Protein AF-A0A6V7KXP8-F1 (afdb_monomer)

InterPro domains:
  IPR003038 DAD/Ost2 [PF02109] (1-56)
  IPR003038 DAD/Ost2 [PTHR10705] (1-56)

Foldseek 3Di:
DPVVPDDPVVVVVVVVLVVLVVQLVVLVVCCVPVHQVVVVVSVVSNVVSVVSNVVD

Structure (mmCIF, N/CA/C/O backbone):
data_AF-A0A6V7KXP8-F1
#
_entry.id   AF-A0A6V7KXP8-F1
#
loop_
_atom_site.group_PDB
_atom_site.id
_atom_site.type_symbol
_atom_site.label_atom_id
_atom_site.label_alt_id
_atom_site.label_comp_id
_atom_site.label_asym_id
_atom_site.label_entity_id
_atom_site.label_seq_id
_atom_site.pdbx_PDB_ins_code
_atom_site.Cartn_x
_atom_site.Cartn_y
_atom_site.Cartn_z
_atom_site.occupancy
_atom_site.B_iso_or_equiv
_atom_site.auth_seq_id
_atom_site.auth_comp_id
_atom_site.auth_asym_id
_atom_site.auth_atom_id
_atom_site.pdbx_PDB_model_num
ATOM 1 N N . GLU A 1 1 ? -21.623 -6.083 9.270 1.00 68.94 1 GLU A N 1
ATOM 2 C CA . GLU A 1 1 ? -20.945 -6.331 10.560 1.00 68.94 1 GLU A CA 1
ATOM 3 C C . GLU A 1 1 ? -19.770 -5.401 10.874 1.00 68.94 1 GLU A C 1
ATOM 5 O O . GLU A 1 1 ? -19.853 -4.677 11.861 1.00 68.94 1 GLU A O 1
ATOM 10 N N . TYR A 1 2 ? -18.705 -5.369 10.059 1.00 70.56 2 TYR A N 1
ATOM 11 C CA . TYR A 1 2 ? -17.435 -4.688 10.387 1.00 70.56 2 TYR A CA 1
ATOM 12 C C . TYR A 1 2 ? -17.593 -3.193 10.721 1.00 70.56 2 TYR A C 1
ATOM 14 O O . TYR A 1 2 ? -17.234 -2.729 11.799 1.00 70.56 2 TYR A O 1
ATOM 22 N N . THR A 1 3 ? -18.265 -2.430 9.857 1.00 71.62 3 THR A N 1
ATOM 23 C CA . THR A 1 3 ? -18.430 -0.979 10.042 1.00 71.62 3 THR A CA 1
ATOM 24 C C . THR A 1 3 ? -19.229 -0.595 11.294 1.00 71.62 3 THR A C 1
ATOM 26 O O . THR A 1 3 ? -19.059 0.517 11.790 1.00 71.62 3 THR A O 1
ATOM 29 N N . LYS A 1 4 ? -20.089 -1.470 11.827 1.00 71.00 4 LYS A N 1
ATOM 30 C CA . LYS A 1 4 ? -20.895 -1.169 13.025 1.00 71.00 4 LYS A CA 1
ATOM 31 C C . LYS A 1 4 ? -20.188 -1.530 14.334 1.00 71.00 4 LYS A C 1
ATOM 33 O O . LYS A 1 4 ? -20.439 -0.863 15.329 1.00 71.00 4 LYS A O 1
ATOM 38 N N . ASN A 1 5 ? -19.299 -2.522 14.318 1.00 78.69 5 ASN A N 1
ATOM 39 C CA . ASN A 1 5 ? -18.662 -3.053 15.528 1.00 78.69 5 ASN A CA 1
ATOM 40 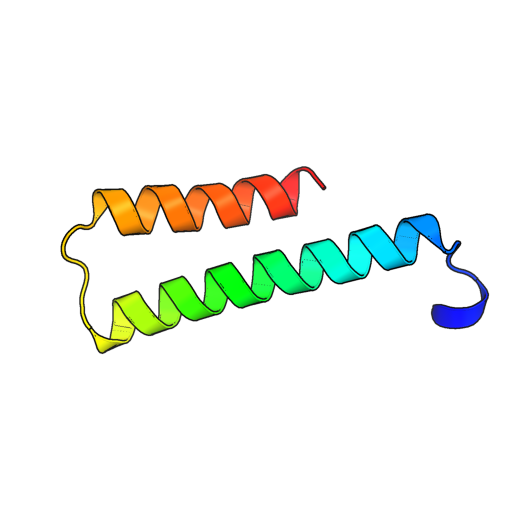C C . ASN A 1 5 ? -17.214 -2.573 15.724 1.00 78.69 5 ASN A C 1
ATOM 42 O O . ASN A 1 5 ? -16.707 -2.603 16.841 1.00 78.69 5 ASN A O 1
ATOM 46 N N . THR A 1 6 ? -16.550 -2.083 14.671 1.00 82.62 6 THR A N 1
ATOM 47 C CA . THR A 1 6 ? -15.165 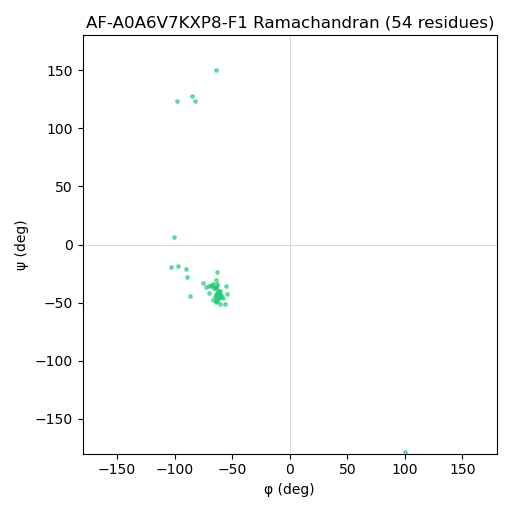-1.607 14.772 1.00 82.62 6 THR A CA 1
ATOM 48 C C . THR A 1 6 ? -15.108 -0.167 15.307 1.00 82.62 6 THR A C 1
ATOM 50 O O . THR A 1 6 ? -15.696 0.740 14.697 1.00 82.62 6 THR A O 1
ATOM 53 N N . PRO A 1 7 ? -14.387 0.099 16.416 1.00 86.81 7 PRO A N 1
ATOM 54 C CA . PRO A 1 7 ? -14.259 1.440 16.974 1.00 86.81 7 PRO A CA 1
ATOM 55 C C . PRO A 1 7 ? -13.536 2.383 16.002 1.00 86.81 7 PRO A C 1
ATOM 57 O O . PRO A 1 7 ? -12.676 1.977 15.223 1.00 86.81 7 PRO A O 1
ATOM 60 N N . LYS A 1 8 ? -13.869 3.681 16.054 1.00 84.56 8 LYS A N 1
ATOM 61 C CA . LYS A 1 8 ? -13.384 4.689 15.088 1.00 84.56 8 LYS A CA 1
ATOM 62 C C . LYS A 1 8 ? -11.854 4.748 14.974 1.00 84.56 8 LYS A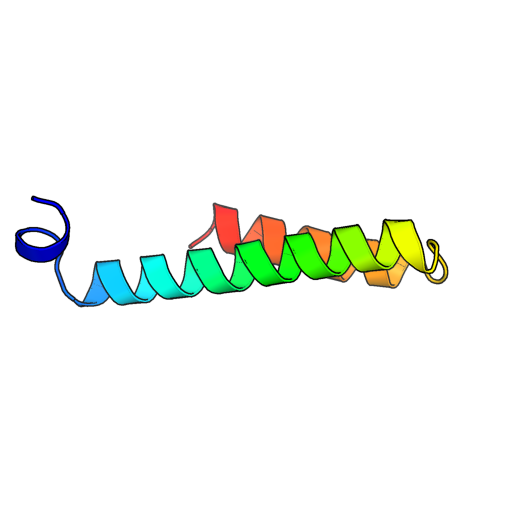 C 1
ATOM 64 O O . LYS A 1 8 ? -11.352 4.945 13.877 1.00 84.56 8 LYS A 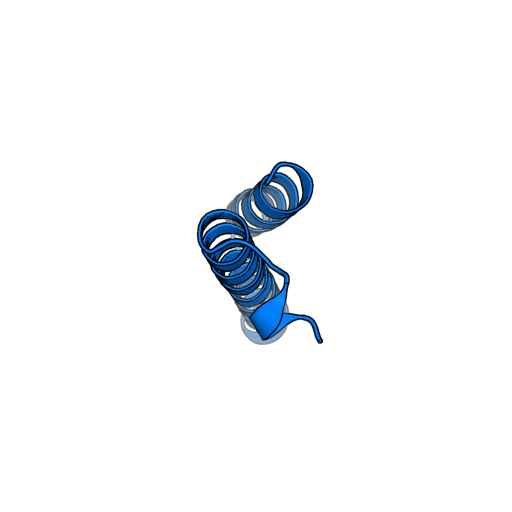O 1
ATOM 69 N N . LYS A 1 9 ? -11.125 4.538 16.078 1.00 85.69 9 LYS A N 1
ATOM 70 C CA . LYS A 1 9 ? -9.651 4.500 16.082 1.00 85.69 9 LYS A CA 1
ATOM 71 C C . LYS A 1 9 ? -9.095 3.364 15.218 1.00 85.69 9 LYS A C 1
ATOM 73 O O . LYS A 1 9 ? -8.177 3.602 14.447 1.00 85.69 9 LYS A O 1
ATOM 78 N N . LEU A 1 10 ? -9.699 2.175 15.287 1.00 87.75 10 LEU A N 1
ATOM 79 C CA . LEU A 1 10 ? -9.297 1.033 14.463 1.00 87.75 10 LEU A CA 1
ATOM 80 C C . LEU A 1 10 ? -9.551 1.293 12.974 1.00 87.75 10 LEU A C 1
ATOM 82 O O . LEU A 1 10 ? -8.707 0.970 12.155 1.00 87.75 10 LEU A O 1
ATOM 86 N N . LYS A 1 11 ? -10.646 1.975 12.616 1.00 86.94 11 LYS A N 1
ATOM 87 C CA . LYS A 1 11 ? -10.907 2.355 11.214 1.00 86.94 11 LYS A CA 1
ATOM 88 C C . LYS A 1 11 ? -9.878 3.332 10.637 1.00 86.94 11 LYS A C 1
ATOM 90 O O . LYS A 1 11 ? -9.646 3.315 9.435 1.00 86.94 11 LYS A O 1
ATOM 95 N N . ILE A 1 12 ? -9.298 4.198 11.470 1.00 89.75 12 ILE A N 1
ATOM 96 C CA . ILE A 1 12 ? -8.237 5.124 11.040 1.00 89.75 12 ILE A CA 1
ATOM 97 C C . ILE A 1 12 ? -6.954 4.344 10.739 1.00 89.75 12 ILE A C 1
ATOM 99 O O . ILE A 1 12 ? -6.307 4.616 9.733 1.00 89.75 12 ILE A O 1
ATOM 103 N N . ILE A 1 13 ? -6.620 3.358 11.576 1.00 91.88 13 ILE A N 1
ATOM 104 C CA . 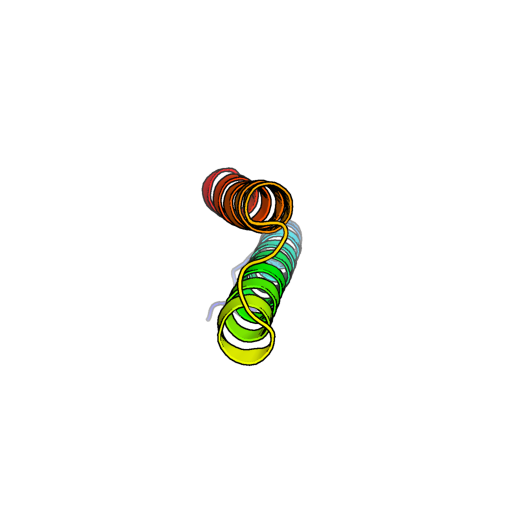ILE A 1 13 ? -5.474 2.463 11.354 1.00 91.88 13 ILE A CA 1
ATOM 105 C C . ILE A 1 13 ? -5.689 1.637 10.081 1.00 91.88 13 ILE A C 1
ATOM 107 O O . ILE A 1 13 ? -4.798 1.561 9.248 1.00 91.88 13 ILE A O 1
ATOM 111 N N . ASP A 1 14 ? -6.896 1.111 9.878 1.00 89.81 14 ASP A N 1
ATOM 112 C CA . ASP A 1 14 ? -7.279 0.367 8.671 1.00 89.81 14 ASP A CA 1
ATOM 113 C C . ASP A 1 14 ? -7.095 1.216 7.396 1.00 89.81 14 ASP A C 1
ATOM 115 O O . ASP A 1 14 ? -6.457 0.793 6.433 1.00 89.81 14 ASP A O 1
ATOM 119 N N . ALA A 1 15 ? -7.547 2.477 7.420 1.00 92.00 15 ALA A N 1
ATOM 120 C CA . ALA A 1 15 ? -7.344 3.417 6.317 1.00 92.00 15 ALA A CA 1
ATOM 121 C C . ALA A 1 15 ? -5.858 3.750 6.083 1.00 92.00 15 ALA A C 1
ATOM 123 O O . ALA A 1 15 ? -5.431 3.882 4.934 1.00 92.00 15 ALA A O 1
ATOM 124 N N . TYR A 1 16 ? -5.068 3.867 7.154 1.00 92.81 16 TYR A N 1
ATOM 125 C CA . TYR A 1 16 ? -3.621 4.047 7.059 1.00 92.81 16 TYR A CA 1
ATOM 126 C C . TYR A 1 16 ? -2.952 2.826 6.419 1.00 92.81 16 TYR A C 1
ATOM 128 O O . TYR A 1 16 ? -2.231 3.001 5.441 1.00 92.81 16 TYR A O 1
ATOM 136 N N . LEU A 1 17 ? -3.250 1.608 6.886 1.00 92.56 17 LEU A N 1
ATOM 137 C CA . LEU A 1 17 ? -2.751 0.346 6.321 1.00 92.56 17 LEU A CA 1
ATOM 138 C C . LEU A 1 17 ? -3.049 0.238 4.820 1.00 92.56 17 LEU A C 1
ATOM 140 O O . LEU A 1 17 ? -2.174 -0.131 4.034 1.00 92.56 17 LEU A O 1
ATOM 144 N N . LEU A 1 18 ? -4.255 0.633 4.407 1.00 94.38 18 LEU A N 1
ATOM 145 C CA . LEU A 1 18 ? -4.656 0.667 3.001 1.00 94.38 18 LEU A CA 1
ATOM 146 C C . LEU A 1 18 ? -3.800 1.662 2.192 1.00 94.38 18 LEU A C 1
ATOM 148 O O . LEU A 1 18 ? -3.346 1.343 1.093 1.00 94.38 18 LEU A O 1
ATOM 152 N N . TYR A 1 19 ? -3.514 2.844 2.744 1.00 93.75 19 TYR A N 1
ATOM 153 C CA . TYR A 1 19 ? -2.662 3.849 2.102 1.00 93.75 19 TYR A CA 1
ATOM 154 C C . TYR A 1 19 ? -1.215 3.368 1.892 1.00 93.75 19 TYR A C 1
ATOM 156 O O . TYR A 1 19 ? -0.680 3.485 0.784 1.00 93.75 19 TYR A O 1
ATOM 164 N N . ILE A 1 20 ? -0.574 2.804 2.923 1.00 94.62 20 ILE A N 1
ATOM 165 C CA . ILE A 1 20 ? 0.804 2.283 2.808 1.00 94.62 20 ILE A CA 1
ATOM 166 C C . ILE A 1 20 ? 0.870 1.087 1.856 1.00 94.62 20 ILE A C 1
ATOM 168 O O . ILE A 1 20 ? 1.812 0.987 1.070 1.00 94.62 20 ILE A O 1
ATOM 172 N N . PHE A 1 21 ? -0.149 0.221 1.863 1.00 93.06 21 PHE A N 1
ATOM 173 C CA . PHE A 1 21 ? -0.253 -0.887 0.916 1.00 93.06 21 PHE A CA 1
ATOM 174 C C . PHE A 1 21 ? -0.308 -0.392 -0.535 1.00 93.06 21 PHE A C 1
ATOM 176 O O . PHE A 1 21 ? 0.497 -0.816 -1.365 1.00 93.06 21 PHE A O 1
ATOM 183 N N . LEU A 1 22 ? -1.203 0.555 -0.839 1.00 95.06 22 LEU A N 1
ATOM 184 C CA . LEU A 1 22 ? -1.309 1.141 -2.179 1.00 95.06 22 LEU A CA 1
ATOM 185 C C . LEU A 1 22 ? -0.009 1.830 -2.604 1.00 95.06 22 LEU A C 1
ATOM 187 O O . LEU A 1 22 ? 0.415 1.681 -3.748 1.00 95.06 22 LEU A O 1
ATOM 191 N N . THR A 1 23 ? 0.654 2.533 -1.686 1.00 94.12 23 THR A N 1
ATOM 192 C CA . THR A 1 23 ? 1.949 3.177 -1.950 1.00 94.12 23 THR A CA 1
ATOM 193 C C . THR A 1 23 ? 3.017 2.147 -2.333 1.00 94.12 23 THR A C 1
ATOM 195 O O . THR A 1 23 ? 3.708 2.329 -3.337 1.00 94.12 23 THR A O 1
ATOM 198 N N . GLY A 1 24 ? 3.107 1.029 -1.603 1.00 93.69 24 GLY A N 1
ATOM 199 C CA . GLY A 1 24 ? 4.023 -0.069 -1.924 1.00 93.69 24 GLY A CA 1
ATOM 200 C C . GLY A 1 24 ? 3.731 -0.714 -3.283 1.00 93.69 24 GLY A C 1
ATOM 201 O O . GLY A 1 24 ? 4.657 -0.971 -4.054 1.00 93.69 24 GLY A O 1
ATOM 202 N N . VAL A 1 25 ? 2.450 -0.906 -3.623 1.00 95.12 25 VAL A N 1
ATOM 203 C CA . VAL A 1 25 ? 2.030 -1.407 -4.945 1.00 95.12 25 VAL A CA 1
ATOM 204 C C . VAL A 1 25 ? 2.437 -0.436 -6.052 1.00 95.12 25 VAL A C 1
ATOM 206 O O . VAL A 1 25 ? 3.001 -0.864 -7.056 1.00 95.12 25 VAL A O 1
ATOM 209 N N . ILE A 1 26 ? 2.208 0.866 -5.875 1.00 93.81 26 ILE A N 1
ATOM 210 C CA . ILE A 1 26 ? 2.584 1.886 -6.863 1.00 93.81 26 ILE A CA 1
ATOM 211 C C . ILE A 1 26 ? 4.102 1.912 -7.065 1.00 93.81 26 ILE A C 1
ATOM 213 O O . ILE A 1 26 ? 4.555 1.932 -8.209 1.00 93.81 26 ILE A O 1
ATOM 217 N N . GLN A 1 27 ?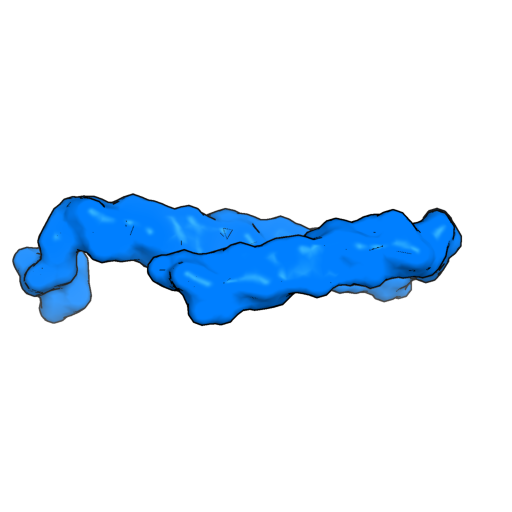 4.898 1.859 -5.990 1.00 91.12 27 GLN A N 1
ATOM 218 C CA . GLN A 1 27 ? 6.358 1.774 -6.101 1.00 91.12 27 GLN A CA 1
ATOM 219 C C . GLN A 1 27 ? 6.794 0.524 -6.865 1.00 91.12 27 GLN A C 1
ATOM 221 O O . GLN A 1 27 ? 7.676 0.609 -7.720 1.00 91.12 27 GLN A O 1
ATOM 226 N N . PHE A 1 28 ? 6.178 -0.626 -6.581 1.00 90.88 28 PHE A N 1
ATOM 227 C CA . PHE A 1 28 ? 6.481 -1.880 -7.266 1.00 90.88 28 PHE A CA 1
ATOM 228 C C . PHE A 1 28 ? 6.153 -1.801 -8.762 1.00 90.88 28 PHE A C 1
ATOM 230 O O . PHE A 1 28 ? 7.003 -2.104 -9.595 1.00 90.88 28 PHE A O 1
ATOM 237 N N . VAL A 1 29 ? 4.961 -1.311 -9.111 1.00 94.06 29 VAL A N 1
ATOM 238 C CA . VAL A 1 29 ? 4.543 -1.117 -10.507 1.00 94.06 29 VAL A CA 1
ATOM 239 C C . VAL A 1 29 ? 5.468 -0.133 -11.226 1.00 94.06 29 VAL A C 1
ATOM 241 O O . VAL A 1 29 ? 5.888 -0.406 -12.349 1.00 94.06 29 VAL A O 1
ATOM 244 N N . TYR A 1 30 ? 5.842 0.976 -10.584 1.00 90.88 30 TYR A N 1
ATOM 245 C CA . TYR A 1 30 ? 6.791 1.941 -11.144 1.00 90.88 30 TYR A CA 1
ATOM 246 C C . TYR A 1 30 ? 8.149 1.293 -11.441 1.00 90.88 30 TYR A C 1
ATOM 248 O O . TYR A 1 30 ? 8.687 1.465 -12.532 1.00 90.88 30 TYR A O 1
ATOM 256 N N . CYS A 1 31 ? 8.667 0.493 -10.507 1.00 89.31 31 CYS A N 1
ATOM 257 C CA . CYS A 1 31 ? 9.911 -0.255 -10.673 1.00 89.31 31 CYS A CA 1
ATOM 258 C C . CYS A 1 31 ? 9.835 -1.257 -11.840 1.00 89.31 31 CYS A C 1
ATOM 260 O O . CYS A 1 31 ? 10.773 -1.360 -12.629 1.00 89.31 31 CYS A O 1
ATOM 262 N N . CYS A 1 32 ? 8.699 -1.944 -12.006 1.00 88.56 32 CYS A N 1
ATOM 263 C CA . CYS A 1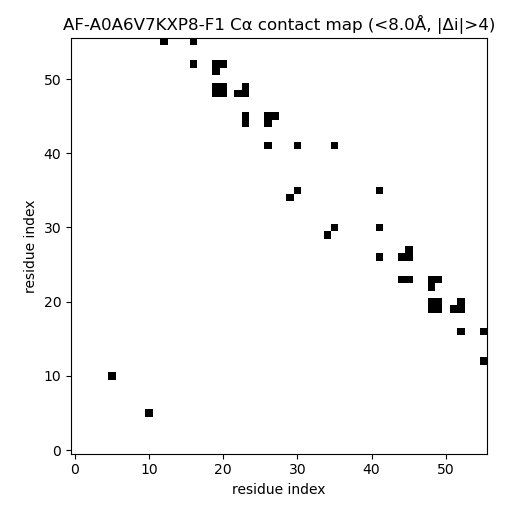 32 ? 8.474 -2.857 -13.128 1.00 88.56 32 CYS A CA 1
ATOM 264 C C . CYS A 1 32 ? 8.389 -2.145 -14.489 1.00 88.56 32 CYS A C 1
ATOM 266 O O . CYS A 1 32 ? 8.831 -2.713 -15.485 1.00 88.56 32 CYS A O 1
ATOM 268 N N . LEU A 1 33 ? 7.812 -0.938 -14.550 1.00 91.12 33 LEU A N 1
ATOM 269 C CA . LEU A 1 33 ? 7.587 -0.207 -15.805 1.00 91.12 33 LEU A CA 1
ATOM 270 C C . LEU A 1 33 ? 8.786 0.646 -16.239 1.00 91.12 33 LEU A C 1
ATOM 272 O O . LEU A 1 33 ? 9.127 0.670 -17.418 1.00 91.12 33 LEU A O 1
ATOM 276 N N . VAL A 1 34 ? 9.394 1.377 -15.304 1.00 88.38 34 VAL A N 1
ATOM 277 C CA . VAL A 1 34 ? 10.449 2.371 -15.580 1.00 88.38 34 VAL A CA 1
ATOM 278 C C . VAL A 1 34 ? 11.848 1.786 -15.362 1.00 88.38 34 VAL A C 1
ATOM 280 O O . VAL A 1 34 ? 12.830 2.293 -15.901 1.00 88.38 34 VAL A O 1
ATOM 283 N N . GLY A 1 35 ? 11.942 0.682 -14.621 1.00 81.44 35 GLY A N 1
ATOM 284 C CA . GLY A 1 35 ? 13.193 0.020 -14.285 1.00 81.44 35 GLY A CA 1
ATOM 285 C C . GLY A 1 35 ? 13.685 0.347 -12.877 1.00 81.44 35 GLY A C 1
ATOM 286 O O . GLY A 1 35 ? 13.056 1.055 -12.092 1.00 81.44 35 GLY A O 1
ATOM 287 N N . THR A 1 36 ? 14.842 -0.217 -12.543 1.00 79.50 36 THR A N 1
ATOM 288 C CA . THR A 1 36 ? 15.322 -0.352 -11.164 1.00 79.50 36 THR A CA 1
ATOM 289 C C . THR A 1 36 ? 16.366 0.685 -10.758 1.00 79.50 36 THR A C 1
ATOM 291 O O . THR A 1 36 ? 16.917 0.557 -9.675 1.00 79.50 36 THR A O 1
ATOM 294 N N . PHE A 1 37 ? 16.693 1.695 -11.572 1.00 80.69 37 PHE A N 1
ATOM 295 C CA . PHE A 1 37 ? 17.759 2.651 -11.242 1.00 80.69 37 PHE A CA 1
ATOM 296 C C . PHE A 1 37 ? 17.200 3.953 -10.633 1.00 80.69 37 PHE A C 1
ATOM 298 O O . PHE A 1 37 ? 16.415 4.623 -11.304 1.00 80.69 37 PHE A O 1
ATOM 305 N N . PRO A 1 38 ? 17.615 4.375 -9.417 1.00 80.19 38 PRO A N 1
ATOM 306 C CA . PRO A 1 38 ? 18.535 3.719 -8.478 1.00 80.19 38 PRO A CA 1
ATOM 307 C C . PRO A 1 38 ? 17.847 2.687 -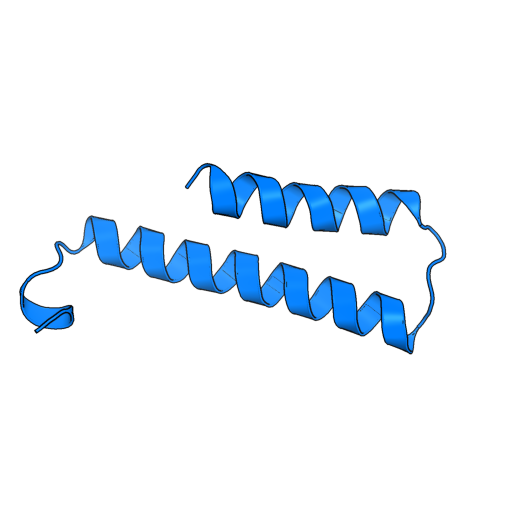7.555 1.00 80.19 38 PRO A C 1
ATOM 309 O O . PRO A 1 38 ? 16.900 3.000 -6.831 1.00 80.19 38 PRO A O 1
ATOM 312 N N . PHE A 1 39 ? 18.387 1.463 -7.505 1.00 83.81 39 PHE A N 1
ATOM 313 C CA . PHE A 1 39 ? 17.716 0.318 -6.861 1.00 83.81 39 PHE A CA 1
ATOM 314 C C . PHE A 1 39 ? 17.628 0.456 -5.346 1.00 83.81 39 PHE A C 1
ATOM 316 O O . PHE A 1 39 ? 16.633 0.076 -4.739 1.00 83.81 39 PHE A O 1
ATOM 323 N N . ASN A 1 40 ? 18.648 1.057 -4.734 1.00 90.44 40 ASN A N 1
ATOM 324 C CA . ASN A 1 40 ? 18.701 1.219 -3.286 1.00 90.44 40 ASN A CA 1
ATOM 325 C C . ASN A 1 40 ? 17.602 2.167 -2.770 1.00 90.44 40 ASN A C 1
ATOM 327 O O .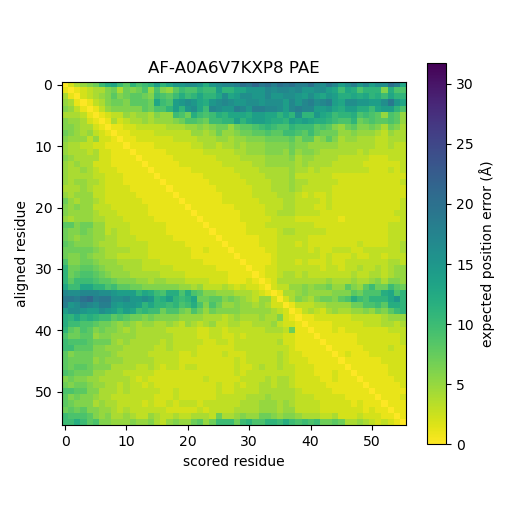 ASN A 1 40 ? 17.042 1.944 -1.702 1.00 90.44 40 ASN A O 1
ATOM 331 N N . SER A 1 41 ? 17.242 3.190 -3.552 1.00 89.56 41 SER A N 1
ATOM 332 C CA . SER A 1 41 ? 16.148 4.111 -3.217 1.00 89.56 41 SER A CA 1
ATOM 333 C C . SER A 1 41 ? 14.773 3.459 -3.373 1.00 89.56 41 SER A C 1
ATOM 335 O O . SER A 1 41 ? 13.879 3.715 -2.569 1.00 89.56 41 SER A O 1
ATOM 337 N N . PHE A 1 42 ? 14.598 2.596 -4.380 1.00 90.56 42 PHE A N 1
ATOM 338 C CA . PHE A 1 42 ? 13.390 1.777 -4.496 1.00 90.56 42 PHE A CA 1
ATOM 339 C C . PHE A 1 42 ? 13.275 0.808 -3.315 1.00 90.56 42 PHE A C 1
ATOM 341 O O . PHE A 1 42 ? 12.234 0.752 -2.665 1.00 90.56 42 PHE A O 1
ATOM 348 N N . LEU A 1 43 ? 14.356 0.085 -3.009 1.00 91.25 43 LEU A N 1
ATOM 349 C CA . LEU A 1 43 ? 14.374 -0.917 -1.952 1.00 91.25 43 LEU A CA 1
ATOM 350 C C . LEU A 1 43 ? 14.113 -0.293 -0.575 1.00 91.25 43 LEU A C 1
ATOM 352 O O . LEU A 1 43 ? 13.305 -0.827 0.179 1.00 91.25 43 LEU A O 1
ATOM 356 N N . SER A 1 44 ? 14.728 0.853 -0.261 1.00 94.12 44 SER A N 1
ATOM 357 C CA . SER A 1 44 ? 14.487 1.551 1.008 1.00 94.12 44 SER A CA 1
ATOM 358 C C . SER A 1 44 ? 13.042 2.036 1.134 1.00 94.12 44 SER A C 1
ATOM 360 O O . SER A 1 44 ? 12.418 1.835 2.176 1.00 94.12 44 SER A O 1
ATOM 362 N N . GLY A 1 45 ? 12.475 2.603 0.065 1.00 91.75 45 GLY A N 1
ATOM 363 C CA . GLY A 1 45 ? 11.081 3.040 0.046 1.00 91.75 45 GLY A CA 1
ATOM 364 C C . GLY A 1 45 ? 10.094 1.876 0.184 1.00 91.75 45 GLY A C 1
ATOM 365 O O . GLY A 1 45 ? 9.174 1.937 1.000 1.00 91.75 45 GLY A O 1
ATOM 366 N N . PHE A 1 46 ? 10.324 0.786 -0.548 1.00 92.25 46 PHE A N 1
ATOM 367 C CA . PHE A 1 46 ? 9.469 -0.397 -0.510 1.00 92.25 46 PHE A CA 1
ATOM 368 C C . PHE A 1 46 ? 9.522 -1.101 0.855 1.00 92.25 46 PHE A C 1
ATOM 370 O O . PHE A 1 46 ? 8.479 -1.367 1.451 1.00 92.25 46 PHE A O 1
ATOM 377 N N . ILE A 1 47 ? 10.722 -1.338 1.404 1.00 94.12 47 ILE A N 1
ATOM 378 C CA . ILE A 1 47 ? 10.902 -1.954 2.731 1.00 94.12 47 ILE A CA 1
ATOM 379 C C . ILE A 1 47 ? 10.310 -1.071 3.836 1.00 94.12 47 ILE A C 1
ATOM 381 O O . ILE A 1 47 ? 9.749 -1.603 4.795 1.00 94.12 47 ILE A O 1
ATOM 385 N N . SER A 1 48 ? 10.370 0.259 3.703 1.00 93.69 48 SER A N 1
ATOM 386 C CA . SER A 1 48 ? 9.709 1.169 4.643 1.00 93.69 48 SER A CA 1
ATOM 387 C C . SER A 1 48 ? 8.193 0.965 4.639 1.00 93.69 48 SER A C 1
ATOM 389 O O . SER A 1 48 ? 7.601 0.854 5.710 1.00 93.69 48 SER A O 1
ATOM 391 N N . CYS A 1 49 ? 7.564 0.853 3.463 1.00 92.38 49 CYS A N 1
ATOM 392 C CA . CYS A 1 49 ? 6.125 0.589 3.363 1.00 92.38 49 CYS A CA 1
ATOM 393 C C . CYS A 1 49 ? 5.749 -0.768 3.976 1.00 92.38 49 CYS A C 1
ATOM 395 O O . CYS A 1 49 ? 4.783 -0.848 4.734 1.00 92.38 49 CYS A O 1
ATOM 397 N N . VAL A 1 50 ? 6.540 -1.815 3.710 1.00 92.88 50 VAL A N 1
ATOM 398 C CA . VAL A 1 50 ? 6.334 -3.152 4.295 1.00 92.88 50 VAL A CA 1
ATOM 399 C C . VAL A 1 50 ? 6.477 -3.116 5.819 1.00 92.88 50 VAL A C 1
ATOM 401 O O . VAL A 1 50 ? 5.620 -3.637 6.525 1.00 92.88 50 VAL A O 1
ATOM 404 N N . SER A 1 51 ? 7.515 -2.459 6.341 1.00 94.12 51 SER A N 1
ATOM 405 C CA . SER A 1 51 ? 7.749 -2.337 7.786 1.00 94.12 51 SER A CA 1
ATOM 406 C C . SER A 1 51 ? 6.604 -1.602 8.482 1.00 94.12 51 SER A C 1
ATOM 408 O O . SER A 1 51 ? 6.105 -2.070 9.502 1.00 94.12 51 SER A O 1
ATOM 410 N N . CYS A 1 52 ? 6.141 -0.486 7.910 1.00 91.88 52 CYS A N 1
ATOM 411 C CA . CYS A 1 52 ? 5.003 0.263 8.437 1.00 91.88 52 CYS A CA 1
ATOM 412 C C . CYS A 1 52 ? 3.703 -0.550 8.412 1.00 91.88 52 CYS A C 1
ATOM 414 O O . CYS A 1 52 ? 2.913 -0.429 9.337 1.00 91.88 52 CYS A O 1
ATOM 416 N N . PHE A 1 53 ? 3.491 -1.392 7.398 1.00 91.50 53 PHE A N 1
ATOM 417 C CA . PHE A 1 53 ? 2.316 -2.263 7.322 1.00 91.50 53 PHE A CA 1
ATOM 418 C C . PHE A 1 53 ? 2.344 -3.392 8.360 1.00 91.50 53 PHE A C 1
ATOM 420 O O . PHE A 1 53 ? 1.306 -3.762 8.889 1.00 91.50 53 PHE A O 1
ATOM 427 N N . VAL A 1 54 ? 3.526 -3.939 8.661 1.00 91.38 54 VAL A N 1
ATOM 428 C CA . VAL A 1 54 ? 3.686 -5.003 9.668 1.00 91.38 54 VAL A CA 1
ATOM 429 C C . VAL A 1 54 ? 3.578 -4.464 11.100 1.00 91.38 54 VAL A C 1
ATOM 431 O O . VAL A 1 54 ? 3.131 -5.186 11.987 1.00 91.38 54 VAL A O 1
ATOM 434 N N . LEU A 1 55 ? 4.025 -3.226 11.340 1.00 89.69 55 LEU A N 1
ATOM 435 C CA . LEU A 1 55 ? 4.089 -2.624 12.678 1.00 89.69 55 LEU A CA 1
ATOM 436 C C . LEU A 1 55 ? 2.820 -1.864 13.102 1.00 89.69 55 LEU A C 1
ATOM 438 O O . LEU A 1 55 ? 2.667 -1.614 14.299 1.00 89.69 55 LEU A O 1
ATOM 442 N N . ALA A 1 56 ? 1.979 -1.440 12.155 1.00 79.94 56 ALA A N 1
ATOM 443 C CA . ALA A 1 56 ? 0.762 -0.659 12.414 1.00 79.94 56 ALA A CA 1
ATOM 444 C C . ALA A 1 56 ? -0.440 -1.538 12.784 1.00 79.94 56 ALA A C 1
ATOM 446 O O . ALA A 1 56 ? -1.223 -1.087 13.653 1.00 79.94 56 ALA A O 1
#

Sequence (56 aa):
EYTKNTPKKLKIIDAYLLYIFLTGVIQFVYCCLVGTFPFNSFLSGFISCVSCFVLA

Solvent-accessible surface area (backbone atoms only — not comparable to full-atom values): 3248 Å² total; per-residue (Å²): 112,67,86,81,72,56,55,72,69,57,54,51,50,52,54,47,46,51,50,38,50,52,51,36,51,50,52,50,51,46,36,74,74,78,45,58,85,66,48,68,63,52,50,53,53,41,52,48,28,53,50,51,55,74,73,106

Mean predicted aligned error: 4.66 Å

pLDDT: mean 88.45, std 6.62, range [68.94, 95.12]

Nearest PDB structures (foldseek):
  1z0p-assembly1_A-2  TM=5.756E-01  e=6.967E+00  Streptococcus pyogenes M1 GAS

Secondary structure (DSSP, 8-state):
-HHHHS-HHHHHHHHHHHHHHHHHHHHHHHHHHH--SSHHHHHHHHHHHHHHHHH-

Organism: NCBI:txid1563983

Radius of gyration: 14.48 Å; Cα contacts (8 Å, |Δi|>4): 24; chains: 1; bounding box: 40×12×33 Å